Protein AF-A0A2E9Z4P4-F1 (afdb_monomer_lite)

Sequence (100 aa):
MVKGFRIIERRQPTSWDEAMKWADKMSDQRFAGFTDWRVPTVAEYRAIYNPKRTKLAYDSKRKFPVGYPEVFPGGGGYGFWSNEQVGDKNAKYVFFCGRI

Secondary structure (DSSP, 8-state):
----HHHHSSS--SSHHHHHHHHHHHHHTTGGG-S---PPPHHHHHHH--TTSEEE-TT--TTSEEE--TT--S---SEEEEEEESTTS-EEEEE-B---

pLDDT: mean 89.06, std 8.05, range [55.22, 97.25]

Foldseek 3Di:
DCDDCCNVVVDDDPDLVSQQVVQCVCLVVCPVVHNPGGFAAPVVVVVQFAQVQWAAAQVRDPVFTFGGRPPDPHRHDQKGWHPDADPDPGTDMDGRGHDD

Radius of gyration: 14.04 Å; chains: 1; bounding box: 35×25×35 Å

Structure (mmCIF, N/CA/C/O backbone):
data_AF-A0A2E9Z4P4-F1
#
_entry.id   AF-A0A2E9Z4P4-F1
#
loop_
_atom_site.group_PDB
_atom_site.id
_atom_site.type_symbol
_atom_site.label_atom_id
_atom_site.label_alt_id
_atom_site.label_comp_id
_atom_site.label_asym_id
_atom_site.label_entity_id
_atom_site.label_seq_id
_atom_site.pdbx_PDB_ins_code
_atom_site.Cartn_x
_atom_site.Cartn_y
_atom_site.Cartn_z
_atom_site.occupancy
_atom_site.B_iso_or_equiv
_atom_site.auth_seq_id
_atom_site.auth_comp_id
_atom_site.auth_asym_id
_atom_site.auth_atom_id
_atom_site.pdbx_PDB_model_num
ATOM 1 N N . MET A 1 1 ? -6.760 -6.020 -10.832 1.00 55.22 1 MET A N 1
ATOM 2 C CA . MET A 1 1 ? -7.342 -5.371 -9.635 1.00 55.22 1 MET A CA 1
ATOM 3 C C . MET A 1 1 ? -8.168 -4.172 -10.093 1.00 55.22 1 MET A C 1
ATOM 5 O O . MET A 1 1 ? -7.588 -3.163 -10.459 1.00 55.22 1 MET A O 1
ATOM 9 N N . VAL A 1 2 ? -9.499 -4.304 -10.167 1.00 58.88 2 VAL A N 1
ATOM 10 C CA . VAL A 1 2 ? -10.404 -3.245 -10.687 1.00 58.88 2 VAL A CA 1
ATOM 11 C C . VAL A 1 2 ? -10.951 -2.349 -9.558 1.00 58.88 2 VAL A C 1
ATOM 13 O O . VAL A 1 2 ? -11.456 -1.263 -9.808 1.00 58.88 2 VAL A O 1
ATOM 16 N N . LYS A 1 3 ? -10.784 -2.761 -8.293 1.00 65.69 3 LYS A N 1
ATOM 17 C CA . LYS A 1 3 ? -11.249 -2.047 -7.092 1.00 65.69 3 LYS A CA 1
ATOM 18 C C . LYS A 1 3 ? -10.087 -1.607 -6.187 1.00 65.69 3 LYS A C 1
ATOM 20 O O . LYS A 1 3 ? -9.979 -2.040 -5.050 1.00 65.69 3 LYS A O 1
ATOM 25 N N . GLY A 1 4 ? -9.165 -0.798 -6.707 1.00 70.81 4 GLY A N 1
ATOM 26 C CA . GLY A 1 4 ? -8.145 -0.128 -5.882 1.00 70.81 4 GLY A CA 1
ATOM 27 C C . GLY A 1 4 ? -8.595 1.279 -5.479 1.00 70.81 4 GLY A C 1
ATOM 28 O O . GLY A 1 4 ? -9.318 1.903 -6.253 1.00 70.81 4 GLY A O 1
ATOM 29 N N . PHE A 1 5 ? -8.132 1.807 -4.334 1.00 81.81 5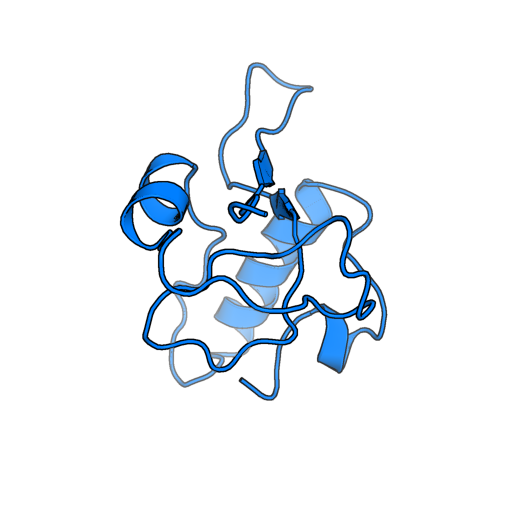 PHE A N 1
ATOM 30 C CA . PHE A 1 5 ? -8.471 3.161 -3.844 1.00 81.81 5 PHE A CA 1
ATOM 31 C C . PHE A 1 5 ? -8.400 4.210 -4.962 1.00 81.81 5 PHE A C 1
ATOM 33 O O . PHE A 1 5 ? -9.376 4.890 -5.242 1.00 81.81 5 PHE A O 1
ATOM 40 N N . ARG A 1 6 ? -7.273 4.283 -5.685 1.00 78.62 6 ARG A N 1
ATOM 41 C CA . ARG A 1 6 ? -7.079 5.262 -6.772 1.00 78.62 6 ARG A CA 1
ATOM 42 C C . ARG A 1 6 ? -8.039 5.094 -7.947 1.00 78.62 6 ARG A C 1
ATOM 44 O O . ARG A 1 6 ? -8.322 6.064 -8.639 1.00 78.62 6 ARG A O 1
ATOM 51 N N . ILE A 1 7 ? -8.500 3.873 -8.195 1.00 79.56 7 ILE A N 1
ATOM 52 C CA . ILE A 1 7 ? -9.416 3.566 -9.298 1.00 79.56 7 ILE A CA 1
ATOM 53 C C . ILE A 1 7 ? -10.847 3.941 -8.898 1.00 79.56 7 ILE A C 1
ATOM 55 O O . ILE A 1 7 ? -11.564 4.529 -9.704 1.00 79.56 7 ILE A O 1
ATOM 59 N N . ILE A 1 8 ? -11.235 3.636 -7.655 1.00 82.12 8 ILE A N 1
ATOM 60 C CA . ILE A 1 8 ? -12.578 3.899 -7.124 1.00 82.12 8 ILE A CA 1
ATOM 61 C C . ILE A 1 8 ? -12.746 5.376 -6.767 1.00 82.12 8 ILE A C 1
ATOM 63 O O . ILE A 1 8 ? -13.629 6.040 -7.294 1.00 82.12 8 ILE A O 1
ATOM 67 N N . GLU A 1 9 ? -11.875 5.900 -5.910 1.00 84.00 9 GLU A N 1
ATOM 68 C CA . GLU A 1 9 ? -11.974 7.252 -5.347 1.00 84.00 9 GLU A CA 1
ATOM 69 C C . GLU A 1 9 ? -11.363 8.316 -6.274 1.00 84.00 9 GLU A C 1
ATOM 71 O O . GLU A 1 9 ? -11.419 9.506 -5.978 1.00 84.00 9 GLU A O 1
ATOM 76 N N . ARG A 1 10 ? -10.738 7.905 -7.392 1.00 84.81 10 ARG A N 1
ATOM 77 C CA . ARG A 1 10 ? -10.097 8.787 -8.392 1.00 84.81 10 ARG A CA 1
ATOM 78 C C . ARG A 1 10 ? -9.055 9.758 -7.812 1.00 84.81 10 ARG A C 1
ATOM 80 O O . ARG A 1 10 ? -8.704 10.750 -8.443 1.00 84.81 10 ARG A O 1
ATOM 87 N N . ARG A 1 11 ? -8.506 9.448 -6.636 1.00 87.62 11 ARG A N 1
ATOM 88 C CA . ARG A 1 11 ? -7.470 10.222 -5.935 1.00 87.62 11 ARG A CA 1
ATOM 89 C C . ARG A 1 11 ? -6.576 9.307 -5.103 1.00 87.62 11 ARG A C 1
ATOM 91 O O . ARG A 1 11 ? -6.752 8.094 -5.097 1.00 87.62 11 ARG A O 1
ATOM 98 N N . GLN A 1 12 ? -5.602 9.875 -4.405 1.00 86.12 12 GLN A N 1
ATOM 99 C CA . GLN A 1 12 ? -4.765 9.151 -3.442 1.00 86.12 12 GLN A CA 1
ATOM 100 C C . GLN A 1 12 ? -5.252 9.440 -2.015 1.00 86.12 12 GLN A C 1
ATOM 102 O O . GLN A 1 12 ? -5.843 10.506 -1.808 1.00 86.12 12 GLN A O 1
ATOM 107 N N . PRO A 1 13 ? -5.034 8.528 -1.050 1.00 89.88 13 PRO A N 1
ATOM 108 C CA . PRO A 1 13 ? -5.301 8.847 0.343 1.00 89.88 13 PRO A CA 1
ATOM 109 C C . PRO A 1 13 ? -4.389 9.999 0.783 1.00 89.88 13 PRO A C 1
ATOM 111 O O . PRO A 1 13 ? -3.202 10.015 0.447 1.00 89.88 13 PRO A O 1
ATOM 114 N N . THR A 1 14 ? -4.946 10.971 1.495 1.00 91.19 14 THR A N 1
ATOM 115 C CA . THR A 1 14 ? -4.259 12.188 1.945 1.00 91.19 14 THR A CA 1
ATOM 116 C C . THR A 1 14 ? -3.604 12.016 3.313 1.00 91.19 14 THR A C 1
ATOM 118 O O . THR A 1 14 ? -2.714 12.790 3.657 1.00 91.19 14 THR A O 1
ATOM 121 N N . SER A 1 15 ? -3.991 10.986 4.073 1.00 93.06 15 SER A N 1
ATOM 122 C CA . SER A 1 15 ? -3.411 10.658 5.376 1.00 93.06 15 SER A CA 1
ATOM 123 C C . SER A 1 15 ? -3.213 9.153 5.574 1.00 93.06 15 SER A C 1
ATOM 125 O O . SER A 1 15 ? -3.772 8.322 4.852 1.00 93.06 15 SER A O 1
ATOM 127 N N . TRP A 1 16 ? -2.404 8.807 6.577 1.00 94.19 16 TRP A N 1
ATOM 128 C CA . TRP A 1 16 ? -2.210 7.424 7.012 1.00 94.19 16 TRP A CA 1
ATOM 129 C C . TRP A 1 16 ? -3.507 6.814 7.561 1.00 94.19 16 TRP A C 1
ATOM 131 O O . TRP A 1 16 ? -3.882 5.716 7.155 1.00 94.19 16 TRP A O 1
ATOM 141 N N . ASP A 1 17 ? -4.242 7.563 8.389 1.00 94.56 17 ASP A N 1
ATOM 142 C CA . ASP A 1 17 ? -5.533 7.124 8.934 1.00 94.56 17 ASP A CA 1
ATOM 143 C C . ASP A 1 17 ? -6.542 6.813 7.829 1.00 94.56 17 ASP A C 1
ATOM 145 O O . ASP A 1 17 ? -7.307 5.855 7.924 1.00 94.56 17 ASP A O 1
ATOM 149 N N . GLU A 1 18 ? -6.548 7.606 6.755 1.00 94.44 18 GLU A N 1
ATOM 150 C CA . GLU A 1 18 ? -7.413 7.348 5.608 1.00 94.44 18 GLU A CA 1
ATOM 151 C C . GLU A 1 18 ? -7.039 6.039 4.901 1.00 94.44 18 GLU A C 1
ATOM 153 O O . GLU A 1 18 ? -7.921 5.283 4.489 1.00 94.44 18 GLU A O 1
ATOM 158 N N . ALA A 1 19 ? -5.744 5.737 4.791 1.00 93.69 19 ALA A N 1
ATOM 159 C CA . ALA A 1 19 ? -5.290 4.473 4.228 1.00 93.69 19 ALA A CA 1
ATOM 160 C C . ALA A 1 19 ? -5.691 3.271 5.101 1.00 93.69 19 ALA A C 1
ATOM 162 O O . ALA A 1 19 ? -6.083 2.244 4.546 1.00 93.69 19 ALA A O 1
ATOM 163 N N . MET A 1 20 ? -5.644 3.395 6.435 1.00 95.44 20 MET A N 1
ATOM 164 C CA . MET A 1 20 ? -6.108 2.339 7.347 1.00 95.44 20 MET A CA 1
ATOM 165 C C . MET A 1 20 ? -7.622 2.133 7.236 1.00 95.44 20 MET A C 1
ATOM 167 O O . MET A 1 20 ? -8.065 1.024 6.949 1.00 95.44 20 MET A O 1
ATOM 171 N N . LYS A 1 21 ? -8.405 3.219 7.315 1.00 95.50 21 LYS A N 1
ATOM 172 C CA . LYS A 1 21 ? -9.873 3.182 7.174 1.00 95.50 21 LYS A CA 1
ATOM 173 C C . LYS A 1 21 ? -10.330 2.596 5.843 1.00 95.50 21 LYS A C 1
ATOM 175 O O . LYS A 1 21 ? -11.414 2.025 5.749 1.00 95.50 21 LYS A O 1
ATOM 180 N N . TRP A 1 22 ? -9.531 2.746 4.787 1.00 93.50 22 TRP A N 1
ATOM 181 C CA . TRP A 1 22 ? -9.832 2.103 3.515 1.00 93.50 22 TRP A CA 1
ATOM 182 C C . TRP A 1 22 ? -9.802 0.578 3.614 1.00 93.50 22 TRP A C 1
ATOM 184 O O . TRP A 1 22 ? -10.662 -0.080 3.031 1.00 93.50 22 TRP A O 1
ATOM 194 N N . ALA A 1 23 ? -8.824 0.015 4.325 1.00 94.12 23 ALA A N 1
ATOM 195 C CA . ALA A 1 23 ? -8.748 -1.425 4.524 1.00 94.12 23 ALA A CA 1
ATOM 196 C C . ALA A 1 23 ? -9.963 -1.929 5.318 1.00 94.12 23 ALA A C 1
ATOM 198 O O . ALA A 1 23 ? -10.613 -2.870 4.868 1.00 94.12 23 ALA A O 1
ATOM 199 N N . ASP A 1 24 ? -10.348 -1.216 6.380 1.00 95.62 24 ASP A N 1
ATOM 200 C CA . ASP A 1 24 ? -11.561 -1.508 7.156 1.00 95.62 24 ASP A CA 1
ATOM 201 C C . ASP A 1 24 ? -12.812 -1.493 6.262 1.00 95.62 24 ASP A C 1
ATOM 203 O O . ASP A 1 24 ? -13.576 -2.455 6.225 1.00 95.62 24 ASP A O 1
ATOM 207 N N . LYS A 1 25 ? -12.959 -0.464 5.414 1.00 93.62 25 LYS A N 1
ATOM 208 C CA . LYS A 1 25 ? -14.053 -0.375 4.430 1.00 93.62 25 LYS A CA 1
ATOM 209 C C . LYS A 1 25 ? -14.082 -1.578 3.478 1.00 93.62 25 LYS A C 1
ATOM 211 O O . LYS A 1 25 ? -15.163 -2.024 3.098 1.00 93.62 25 LYS A O 1
ATOM 216 N N . MET A 1 26 ? -12.928 -2.092 3.042 1.00 93.19 26 MET A N 1
ATOM 217 C CA . MET A 1 26 ? -12.872 -3.277 2.172 1.00 93.19 26 MET A CA 1
ATOM 218 C C . MET A 1 26 ? -13.263 -4.557 2.919 1.00 93.19 26 MET A C 1
ATOM 220 O O . MET A 1 26 ? -13.944 -5.404 2.335 1.00 93.19 26 MET A O 1
ATOM 224 N N . SER A 1 27 ? -12.874 -4.673 4.190 1.00 94.75 27 SER A N 1
ATOM 225 C CA . SER A 1 27 ? -13.273 -5.761 5.089 1.00 94.75 27 SER A CA 1
ATOM 226 C C . SER A 1 27 ? -14.782 -5.783 5.321 1.00 94.75 27 SER A C 1
ATOM 228 O O . SER A 1 27 ? -15.416 -6.818 5.105 1.00 94.75 27 SER A O 1
ATOM 230 N N . ASP A 1 28 ? -15.380 -4.633 5.638 1.00 95.88 28 ASP A N 1
ATOM 231 C CA . ASP A 1 28 ? -16.827 -4.491 5.845 1.00 95.88 28 ASP A CA 1
ATOM 232 C C . ASP A 1 28 ? -17.625 -4.854 4.587 1.00 95.88 28 ASP A C 1
ATOM 234 O O . ASP A 1 28 ? -18.678 -5.490 4.646 1.00 95.88 28 ASP A O 1
ATOM 238 N N . GLN A 1 29 ? -17.096 -4.496 3.415 1.00 93.94 29 GLN A N 1
ATOM 239 C CA . GLN A 1 29 ? -17.705 -4.808 2.122 1.00 93.94 29 GLN A CA 1
ATOM 240 C C . GLN A 1 29 ? -17.468 -6.249 1.656 1.00 93.94 29 GLN A C 1
ATOM 242 O O . GLN A 1 29 ? -17.919 -6.607 0.564 1.00 93.94 29 GLN A O 1
ATOM 247 N N . ARG A 1 30 ? -16.750 -7.070 2.435 1.00 94.06 30 ARG A N 1
ATOM 248 C CA . ARG A 1 30 ? -16.330 -8.426 2.051 1.00 94.06 30 ARG A CA 1
ATOM 249 C C . ARG A 1 30 ? -15.679 -8.448 0.670 1.00 94.06 30 ARG A C 1
ATOM 251 O O . ARG A 1 30 ? -16.004 -9.284 -0.181 1.00 94.06 30 ARG A O 1
ATOM 258 N N . PHE A 1 31 ? -14.818 -7.468 0.390 1.00 89.25 31 PHE A N 1
ATOM 259 C CA . PHE A 1 31 ? -14.243 -7.319 -0.939 1.00 89.25 31 PHE A CA 1
ATOM 260 C C . PHE A 1 31 ? -13.474 -8.589 -1.336 1.00 89.25 31 PHE A C 1
ATOM 262 O O . PHE A 1 31 ? -12.685 -9.127 -0.564 1.00 89.25 31 PHE A O 1
ATOM 269 N N . ALA A 1 32 ? -13.748 -9.091 -2.544 1.00 90.06 32 ALA A N 1
ATOM 270 C CA . ALA A 1 32 ? -13.249 -10.372 -3.051 1.00 90.06 32 ALA A CA 1
ATOM 271 C C . ALA A 1 32 ? -13.516 -11.587 -2.130 1.00 90.06 32 ALA A C 1
ATOM 273 O O . ALA A 1 32 ? -12.833 -12.597 -2.254 1.00 90.06 32 ALA A O 1
ATOM 274 N N . GLY A 1 33 ? -14.515 -11.505 -1.244 1.00 95.19 33 GLY A N 1
ATOM 275 C CA . GLY A 1 33 ? -14.884 -12.567 -0.305 1.00 95.19 33 GLY A CA 1
ATOM 276 C C . GLY A 1 33 ? -14.130 -12.548 1.029 1.00 95.19 33 GLY A C 1
ATOM 277 O O . GLY A 1 33 ? -14.390 -13.414 1.858 1.00 95.19 33 GLY A O 1
ATOM 278 N N . PHE A 1 34 ? -13.243 -11.575 1.259 1.00 95.19 34 PHE A N 1
ATOM 279 C CA . PHE A 1 34 ? -12.396 -11.492 2.455 1.00 95.19 34 PHE A CA 1
ATOM 280 C C . PHE A 1 34 ? -12.841 -10.376 3.408 1.00 95.19 34 PHE A C 1
ATOM 282 O O . PHE A 1 34 ? -13.314 -9.330 2.962 1.00 95.19 34 PHE A O 1
ATOM 289 N N . THR A 1 35 ? -12.662 -10.594 4.713 1.00 97.25 35 THR A N 1
ATOM 290 C CA . THR A 1 35 ? -13.036 -9.672 5.810 1.00 97.25 35 THR A CA 1
ATOM 291 C C . THR A 1 35 ? -11.840 -9.196 6.635 1.00 97.25 35 THR A C 1
ATOM 293 O O . THR A 1 35 ? -12.014 -8.567 7.670 1.00 97.25 35 THR A O 1
ATOM 296 N N . ASP A 1 36 ? -10.629 -9.544 6.221 1.00 96.75 36 ASP A N 1
ATOM 297 C CA . ASP A 1 36 ? -9.372 -9.329 6.939 1.00 96.75 36 ASP A CA 1
ATOM 298 C C . ASP A 1 36 ? -8.398 -8.464 6.124 1.00 96.75 36 ASP A C 1
ATOM 300 O O . ASP A 1 36 ? -7.173 -8.579 6.231 1.00 96.75 36 ASP A O 1
ATOM 304 N N . TRP A 1 37 ? -8.943 -7.566 5.297 1.00 95.75 37 TRP A N 1
ATOM 305 C CA . TRP A 1 37 ? -8.141 -6.593 4.573 1.00 95.75 37 TRP A CA 1
ATOM 306 C C . TRP A 1 37 ? -7.411 -5.683 5.551 1.00 95.75 37 TRP A C 1
ATOM 308 O O . TRP A 1 37 ? -7.989 -5.116 6.474 1.00 95.75 37 TRP A O 1
ATOM 318 N N . ARG A 1 38 ? -6.120 -5.499 5.289 1.00 96.50 38 ARG A N 1
ATOM 319 C CA . ARG A 1 38 ? -5.243 -4.604 6.040 1.00 96.50 38 ARG A CA 1
ATOM 320 C C . ARG A 1 38 ? -4.223 -3.964 5.118 1.00 96.50 38 ARG A C 1
ATOM 322 O O . ARG A 1 38 ? -3.922 -4.482 4.039 1.00 96.50 38 ARG A O 1
ATOM 329 N N . VAL A 1 39 ? -3.638 -2.866 5.575 1.00 95.62 39 VAL A N 1
ATOM 330 C CA . VAL A 1 39 ? -2.450 -2.312 4.931 1.00 95.62 39 VAL A CA 1
ATOM 331 C C . VAL A 1 39 ? -1.221 -3.162 5.311 1.00 95.62 39 VAL A C 1
ATOM 333 O O . VAL A 1 39 ? -1.073 -3.514 6.483 1.00 95.62 39 VAL A O 1
ATOM 336 N N . PRO A 1 40 ? -0.351 -3.534 4.352 1.00 96.62 40 PRO A N 1
ATOM 337 C CA . PRO A 1 40 ? 0.860 -4.304 4.634 1.00 96.62 40 PRO A CA 1
ATOM 338 C C . PRO A 1 40 ? 1.872 -3.593 5.542 1.00 96.62 40 PRO A C 1
ATOM 340 O O . PRO A 1 40 ? 1.933 -2.362 5.600 1.00 96.62 40 PRO A O 1
ATOM 343 N N . THR A 1 41 ? 2.721 -4.383 6.196 1.00 97.12 41 THR A N 1
ATOM 344 C CA . THR A 1 41 ? 3.917 -3.907 6.906 1.00 97.12 41 THR A CA 1
ATOM 345 C C . THR A 1 41 ? 5.035 -3.564 5.916 1.00 97.12 41 THR A C 1
ATOM 347 O O . THR A 1 41 ? 5.030 -3.976 4.751 1.00 97.12 41 THR A O 1
ATOM 350 N N . VAL A 1 42 ? 6.059 -2.842 6.374 1.00 96.44 42 VAL A N 1
ATOM 351 C CA . VAL A 1 42 ? 7.276 -2.565 5.599 1.00 96.44 42 VAL A CA 1
ATOM 352 C C . VAL A 1 42 ? 7.969 -3.864 5.185 1.00 96.44 42 VAL A C 1
ATOM 354 O O . VAL A 1 42 ? 8.445 -3.967 4.052 1.00 96.44 42 VAL A O 1
ATOM 357 N N . ALA A 1 43 ? 8.032 -4.854 6.078 1.00 96.19 43 ALA A N 1
ATOM 358 C CA . ALA A 1 43 ? 8.664 -6.141 5.796 1.00 96.19 43 ALA A CA 1
ATOM 359 C C . ALA A 1 43 ? 7.931 -6.906 4.682 1.00 96.19 43 ALA A C 1
ATOM 361 O O . ALA A 1 43 ? 8.569 -7.420 3.765 1.00 96.19 43 ALA A O 1
ATOM 362 N N . GLU A 1 44 ? 6.599 -6.910 4.704 1.00 96.69 44 GLU A N 1
ATOM 363 C CA . GLU A 1 44 ? 5.779 -7.570 3.682 1.00 96.69 44 GLU A CA 1
ATOM 364 C C . GLU A 1 44 ? 5.915 -6.904 2.315 1.00 96.69 44 GLU A C 1
ATOM 366 O O . GLU A 1 44 ? 6.097 -7.591 1.310 1.00 96.69 44 GLU A O 1
ATOM 371 N N . TYR A 1 45 ? 5.909 -5.568 2.268 1.00 95.44 45 TYR A N 1
ATOM 372 C CA . TYR A 1 45 ? 6.192 -4.845 1.029 1.00 95.44 45 TYR A CA 1
ATOM 373 C C . TYR A 1 45 ? 7.569 -5.203 0.464 1.00 95.44 45 TYR A C 1
ATOM 375 O O . TYR A 1 45 ? 7.709 -5.424 -0.739 1.00 95.44 45 TYR A O 1
ATOM 383 N N . ARG A 1 46 ? 8.596 -5.286 1.317 1.00 93.56 46 ARG A N 1
ATOM 384 C CA . ARG A 1 46 ? 9.951 -5.665 0.889 1.00 93.56 46 ARG A CA 1
ATOM 385 C C . ARG A 1 46 ? 10.022 -7.101 0.384 1.00 93.56 46 ARG A C 1
ATOM 387 O O . ARG A 1 46 ? 10.742 -7.342 -0.578 1.00 93.56 46 ARG A O 1
ATOM 394 N N . ALA A 1 47 ? 9.272 -8.022 0.985 1.00 94.81 47 ALA A N 1
ATOM 395 C CA . ALA A 1 47 ? 9.259 -9.426 0.584 1.00 94.81 47 ALA A CA 1
ATOM 396 C C . ALA A 1 47 ? 8.738 -9.632 -0.848 1.00 94.81 47 ALA A C 1
ATOM 398 O O . ALA A 1 47 ? 9.205 -10.526 -1.549 1.00 94.81 47 ALA A O 1
ATOM 399 N N . ILE A 1 48 ? 7.802 -8.792 -1.304 1.00 92.88 48 ILE A N 1
ATOM 400 C CA . ILE A 1 48 ? 7.233 -8.886 -2.658 1.00 92.88 48 ILE A CA 1
ATOM 401 C C . ILE A 1 48 ? 7.943 -7.989 -3.683 1.00 92.88 48 ILE A C 1
ATOM 403 O O . ILE A 1 48 ? 7.722 -8.128 -4.888 1.00 92.88 48 ILE A O 1
ATOM 407 N N . TYR A 1 49 ? 8.779 -7.050 -3.237 1.00 92.69 49 TYR A N 1
ATOM 408 C CA . TYR A 1 49 ? 9.478 -6.122 -4.120 1.00 92.69 49 TYR A CA 1
ATOM 409 C C . TYR A 1 49 ? 10.438 -6.857 -5.067 1.00 92.69 49 TYR A C 1
ATOM 411 O O . TYR A 1 49 ? 11.286 -7.637 -4.637 1.00 92.69 49 TYR A O 1
ATOM 419 N N . ASN A 1 50 ? 10.353 -6.565 -6.369 1.00 92.38 50 ASN A N 1
ATOM 420 C CA . ASN A 1 50 ? 11.231 -7.166 -7.372 1.00 92.38 50 ASN A CA 1
ATOM 421 C C . ASN A 1 50 ? 11.901 -6.094 -8.256 1.00 92.38 50 ASN A C 1
ATOM 423 O O . ASN A 1 50 ? 11.273 -5.591 -9.193 1.00 92.38 50 ASN A O 1
ATOM 427 N N . PRO A 1 51 ? 13.193 -5.777 -8.030 1.00 89.19 51 PRO A N 1
ATOM 428 C CA . PRO A 1 51 ? 13.912 -4.758 -8.798 1.00 89.19 51 PRO A CA 1
ATOM 429 C C . PRO A 1 51 ? 14.200 -5.172 -10.248 1.00 89.19 51 PRO A C 1
ATOM 431 O O . PRO A 1 51 ? 14.458 -4.315 -11.090 1.00 89.19 51 PRO A O 1
ATOM 434 N N . LYS A 1 52 ? 14.160 -6.471 -10.574 1.00 89.50 52 LYS A N 1
ATOM 435 C CA . LYS A 1 52 ? 14.387 -6.959 -11.945 1.00 89.50 52 LYS A CA 1
ATOM 436 C C . LYS A 1 52 ? 13.173 -6.729 -12.845 1.00 89.50 52 LYS A C 1
ATOM 438 O O . LYS A 1 52 ? 13.310 -6.697 -14.062 1.00 89.50 52 LYS A O 1
ATOM 443 N N . ARG A 1 53 ? 11.985 -6.534 -12.263 1.00 90.31 53 ARG A N 1
ATOM 444 C CA . ARG A 1 53 ? 10.741 -6.230 -12.988 1.00 90.31 53 ARG A CA 1
ATOM 445 C C . ARG A 1 53 ? 10.446 -4.738 -12.953 1.00 90.31 53 ARG A C 1
ATOM 447 O O . ARG A 1 53 ? 9.372 -4.308 -12.531 1.00 90.31 53 ARG A O 1
ATOM 454 N N . THR A 1 54 ? 11.431 -3.960 -13.382 1.00 90.56 54 THR A N 1
ATOM 455 C CA . THR A 1 54 ? 11.331 -2.507 -13.427 1.00 90.56 54 THR A CA 1
ATOM 456 C C . THR A 1 54 ? 10.442 -2.073 -14.603 1.00 90.56 54 THR A C 1
ATOM 458 O O . THR A 1 54 ? 10.723 -2.401 -15.753 1.00 90.56 54 THR A O 1
ATOM 461 N N . LYS A 1 55 ? 9.346 -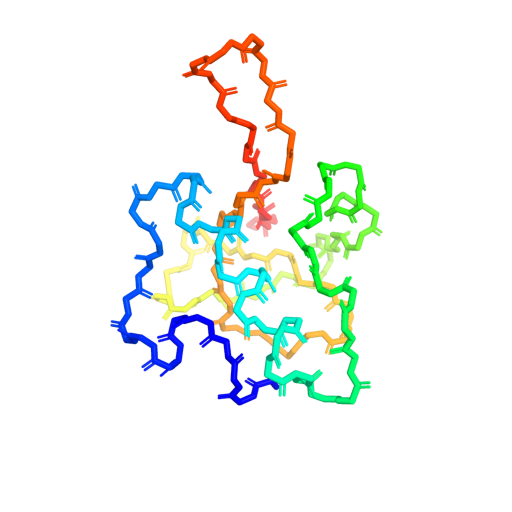1.359 -14.320 1.00 90.62 55 LYS A N 1
ATOM 462 C CA . LYS A 1 55 ? 8.404 -0.811 -15.316 1.00 90.62 55 LYS A CA 1
ATOM 463 C C . LYS A 1 55 ? 8.036 0.635 -14.983 1.00 90.62 55 LYS A C 1
ATOM 465 O O . LYS A 1 55 ? 8.314 1.118 -13.888 1.00 90.62 55 LYS A O 1
ATOM 470 N N . LEU A 1 56 ? 7.377 1.323 -15.912 1.00 90.44 56 LEU A N 1
ATOM 471 C CA . LEU A 1 56 ? 6.811 2.644 -15.642 1.00 90.44 56 LEU A CA 1
ATOM 472 C C . LEU A 1 56 ? 5.642 2.534 -14.658 1.00 90.44 56 LEU A C 1
ATOM 474 O O . LEU A 1 56 ? 4.834 1.602 -14.734 1.00 90.44 56 LEU A O 1
ATOM 478 N N . ALA A 1 57 ? 5.556 3.499 -13.749 1.00 89.06 57 ALA A N 1
ATOM 479 C CA . ALA A 1 57 ? 4.403 3.627 -12.873 1.00 89.06 57 ALA A CA 1
ATOM 480 C C . ALA A 1 57 ? 3.311 4.486 -13.509 1.00 89.06 57 ALA A C 1
ATOM 482 O O . ALA A 1 57 ? 3.386 4.846 -14.683 1.00 89.06 57 ALA A O 1
ATOM 483 N N . TYR A 1 58 ? 2.268 4.774 -12.733 1.00 86.62 58 TYR A N 1
ATOM 484 C CA . TYR A 1 58 ? 1.040 5.399 -13.222 1.00 86.62 58 TYR A CA 1
ATOM 485 C C . TYR A 1 58 ? 1.233 6.734 -13.972 1.00 86.62 58 TYR A C 1
ATOM 487 O O . TYR A 1 58 ? 0.387 7.071 -14.793 1.00 86.62 58 TYR A O 1
ATOM 495 N N . ASP A 1 59 ? 2.303 7.496 -13.706 1.00 88.75 59 ASP A N 1
ATOM 496 C CA . ASP A 1 59 ? 2.558 8.799 -14.347 1.00 88.75 59 ASP A CA 1
ATOM 497 C C . ASP A 1 59 ? 3.476 8.721 -15.585 1.00 88.75 59 ASP A C 1
ATOM 499 O O . ASP A 1 59 ? 3.792 9.741 -16.194 1.00 88.75 59 ASP A O 1
ATOM 503 N N . SER A 1 60 ? 3.893 7.510 -15.975 1.00 88.75 60 SER A N 1
ATOM 504 C CA . SER A 1 60 ? 4.757 7.235 -17.131 1.00 88.75 60 SER A CA 1
ATOM 505 C C . SER A 1 60 ? 6.133 7.926 -17.126 1.00 88.75 60 SER A C 1
ATOM 507 O O . SER A 1 60 ? 6.824 7.927 -18.149 1.00 88.75 60 SER A O 1
ATOM 509 N N . LYS A 1 61 ? 6.600 8.479 -15.997 1.00 88.50 61 LYS A N 1
ATOM 510 C CA . LYS A 1 61 ? 7.922 9.121 -15.932 1.00 88.50 61 LYS A CA 1
ATOM 511 C C . LYS A 1 61 ? 9.052 8.097 -15.937 1.00 88.50 61 LYS A C 1
ATOM 513 O O . LYS A 1 61 ? 9.221 7.323 -15.001 1.00 88.50 61 LYS A O 1
ATOM 518 N N . ARG A 1 62 ? 9.926 8.179 -16.946 1.00 86.38 62 ARG A N 1
ATOM 519 C CA . ARG A 1 62 ? 11.104 7.298 -17.090 1.00 86.38 62 ARG A CA 1
ATOM 520 C C . ARG A 1 62 ? 12.150 7.474 -15.983 1.00 86.38 62 ARG A C 1
ATOM 522 O O . ARG A 1 62 ? 12.861 6.528 -15.676 1.00 86.38 62 ARG A O 1
ATOM 529 N N . LYS A 1 63 ? 12.234 8.665 -15.375 1.00 85.56 63 LYS A N 1
ATOM 530 C CA . LYS A 1 63 ? 13.205 8.985 -14.308 1.00 85.56 63 LYS A CA 1
ATOM 531 C C . LYS A 1 63 ? 12.931 8.237 -12.997 1.00 85.56 63 LYS A C 1
ATOM 533 O O . LYS A 1 63 ? 13.833 8.080 -12.185 1.00 85.56 63 LYS A O 1
ATOM 538 N N . PHE A 1 64 ? 11.696 7.785 -12.802 1.00 84.69 64 PHE A N 1
ATOM 539 C CA . PHE A 1 64 ? 11.274 7.053 -11.619 1.00 84.69 64 PHE A CA 1
ATOM 540 C C . PHE A 1 64 ? 10.593 5.780 -12.094 1.00 84.69 64 PHE A C 1
ATOM 542 O O . PHE A 1 64 ? 9.387 5.788 -12.322 1.00 84.69 64 PHE A O 1
ATOM 549 N N . PRO A 1 65 ? 11.334 4.696 -12.341 1.00 88.12 65 PRO A N 1
ATOM 550 C CA . PRO A 1 65 ? 10.703 3.433 -12.652 1.00 88.12 65 PRO A CA 1
ATOM 551 C C . PRO A 1 65 ? 10.415 2.655 -11.351 1.00 88.12 65 PRO A C 1
ATOM 553 O O . PRO A 1 65 ? 10.965 2.961 -10.291 1.00 88.12 65 PRO A O 1
ATOM 556 N N . VAL A 1 66 ? 9.522 1.665 -11.409 1.00 90.31 66 VAL A N 1
ATOM 557 C CA . VAL A 1 66 ? 9.061 0.881 -10.250 1.00 90.31 66 VAL A CA 1
ATOM 558 C C . VAL A 1 66 ? 9.380 -0.588 -10.437 1.00 90.31 66 VAL A C 1
ATOM 560 O O . VAL A 1 66 ? 9.045 -1.163 -11.471 1.00 90.31 66 VAL A O 1
ATOM 563 N N . GLY A 1 67 ? 9.982 -1.209 -9.425 1.00 91.88 67 GLY A N 1
ATOM 564 C CA . GLY A 1 67 ? 10.111 -2.664 -9.368 1.00 91.88 67 GLY A CA 1
ATOM 565 C C . GLY A 1 67 ? 8.796 -3.311 -8.927 1.00 91.88 67 GLY A C 1
ATOM 566 O O . GLY A 1 67 ? 8.346 -3.096 -7.803 1.00 91.88 67 GLY A O 1
ATOM 567 N N . TYR A 1 68 ? 8.167 -4.093 -9.807 1.00 89.75 68 TYR A N 1
ATOM 568 C CA . TYR A 1 68 ? 6.854 -4.699 -9.555 1.00 89.75 68 TYR A CA 1
ATOM 569 C C . TYR A 1 68 ? 6.946 -6.165 -9.113 1.00 89.75 68 TYR A C 1
ATOM 571 O O . TYR A 1 68 ? 7.581 -6.959 -9.816 1.00 89.75 68 TYR A O 1
ATOM 579 N N . PRO A 1 69 ? 6.211 -6.580 -8.061 1.00 89.75 69 PRO A N 1
ATOM 580 C CA . PRO A 1 69 ? 6.031 -7.998 -7.756 1.00 89.75 69 PRO A CA 1
ATOM 581 C C . PRO A 1 69 ? 5.458 -8.746 -8.959 1.00 89.75 69 PRO A C 1
ATOM 583 O O . PRO A 1 69 ? 4.688 -8.175 -9.736 1.00 89.75 69 PRO A O 1
ATOM 586 N N . GLU A 1 70 ? 5.826 -10.018 -9.117 1.00 87.75 70 GLU A N 1
ATOM 587 C CA . GLU A 1 70 ? 5.546 -10.811 -10.324 1.00 87.75 70 GLU A CA 1
ATOM 588 C C . GLU A 1 70 ? 4.068 -10.803 -10.734 1.00 87.75 70 GLU A C 1
ATOM 590 O O . GLU A 1 70 ? 3.739 -10.517 -11.888 1.00 87.75 70 GLU A O 1
ATOM 595 N N . VAL A 1 71 ? 3.195 -10.988 -9.745 1.00 88.44 71 VAL A N 1
ATOM 596 C CA . VAL A 1 71 ? 1.736 -11.049 -9.887 1.00 88.44 71 VAL A CA 1
ATOM 597 C C . VAL A 1 71 ? 1.088 -9.738 -10.348 1.00 88.44 71 VAL A C 1
ATOM 599 O O . VAL A 1 71 ? -0.055 -9.749 -10.800 1.00 88.44 71 VAL A O 1
ATOM 602 N N . PHE A 1 72 ? 1.787 -8.598 -10.259 1.00 86.25 72 PHE A N 1
ATOM 603 C CA . PHE A 1 72 ? 1.242 -7.309 -10.684 1.00 86.25 72 PHE A CA 1
ATOM 604 C C . PHE A 1 72 ? 1.686 -6.940 -12.110 1.00 86.25 72 PHE A C 1
ATOM 606 O O . PHE A 1 72 ? 2.878 -7.020 -12.438 1.00 86.25 72 PHE A O 1
ATOM 613 N N . PRO A 1 73 ? 0.746 -6.485 -12.966 1.00 82.94 73 PRO A N 1
ATOM 614 C CA . PRO A 1 73 ? 1.031 -6.196 -14.370 1.00 82.94 73 PRO A CA 1
ATOM 615 C C . PRO A 1 73 ? 1.866 -4.919 -14.580 1.00 82.94 73 PRO A C 1
ATOM 617 O O . PRO A 1 73 ? 2.714 -4.902 -15.474 1.00 82.94 73 PRO A O 1
ATOM 620 N N . GLY A 1 74 ? 1.684 -3.878 -13.759 1.00 84.81 74 GLY A N 1
ATOM 621 C CA . GLY A 1 74 ? 2.346 -2.567 -13.881 1.00 84.81 74 GLY A CA 1
ATOM 622 C C . GL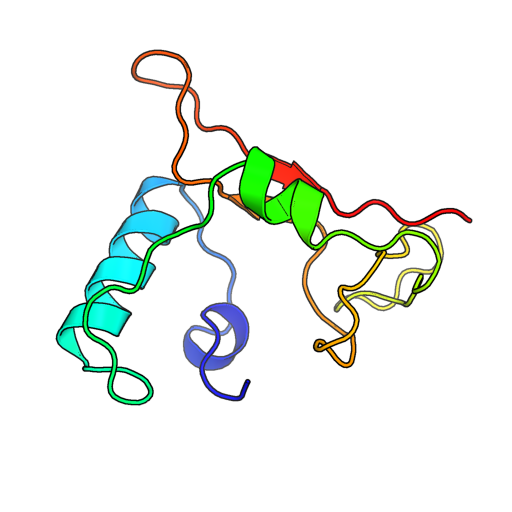Y A 1 74 ? 1.374 -1.401 -13.650 1.00 84.81 74 GLY A C 1
ATOM 623 O O . GLY A 1 74 ? 0.226 -1.632 -13.274 1.00 84.81 74 GLY A O 1
ATOM 624 N N . GLY A 1 75 ? 1.825 -0.153 -13.851 1.00 80.44 75 GLY A N 1
ATOM 625 C CA . GLY A 1 75 ? 0.964 1.045 -13.794 1.00 80.44 75 GLY A CA 1
ATOM 626 C C . GLY A 1 75 ? 0.489 1.452 -12.391 1.00 80.44 75 GLY A C 1
ATOM 627 O O . GLY A 1 75 ? -0.408 2.278 -12.249 1.00 80.44 75 GLY A O 1
ATOM 628 N N . GLY A 1 76 ? 1.074 0.864 -11.345 1.00 83.44 76 GLY A N 1
ATOM 629 C CA . GLY A 1 76 ? 0.797 1.189 -9.942 1.00 83.44 76 GLY A CA 1
ATOM 630 C C . GLY A 1 76 ? 1.475 2.476 -9.454 1.00 83.44 76 GLY A C 1
ATOM 631 O O . GLY A 1 76 ? 2.125 3.187 -10.217 1.00 83.44 76 GLY A O 1
ATOM 632 N N . GLY A 1 77 ? 1.326 2.772 -8.161 1.00 84.81 77 GLY A N 1
ATOM 633 C CA . GLY A 1 77 ? 2.045 3.856 -7.484 1.00 84.81 77 GLY A CA 1
ATOM 634 C C . GLY A 1 77 ? 3.516 3.529 -7.195 1.00 84.81 77 GLY A C 1
ATOM 635 O O . GLY A 1 77 ? 3.941 2.385 -7.328 1.00 84.81 77 GLY A O 1
ATOM 636 N N . TYR A 1 78 ? 4.267 4.552 -6.781 1.00 87.56 78 TYR A N 1
ATOM 637 C CA . TYR A 1 78 ? 5.654 4.438 -6.310 1.00 87.56 78 TYR A CA 1
ATOM 638 C C . TYR A 1 78 ? 5.744 4.161 -4.815 1.00 87.56 78 TYR A C 1
ATOM 640 O O . TYR A 1 78 ? 6.592 3.390 -4.378 1.00 87.56 78 TYR A O 1
ATOM 648 N N . GLY A 1 79 ? 4.908 4.869 -4.053 1.00 89.69 79 GLY A N 1
ATOM 649 C CA . GLY A 1 79 ? 4.936 4.940 -2.602 1.00 89.69 79 GLY A CA 1
ATOM 650 C C . GLY A 1 79 ? 3.654 4.387 -2.004 1.00 89.69 79 GLY A C 1
ATOM 651 O O . GLY A 1 79 ? 2.563 4.617 -2.535 1.00 89.69 79 GLY A O 1
ATOM 652 N N . PHE A 1 80 ? 3.809 3.672 -0.900 1.00 91.50 80 PHE A N 1
ATOM 653 C CA . PHE A 1 80 ? 2.738 2.968 -0.217 1.00 91.50 80 PHE A CA 1
ATOM 654 C C . PHE A 1 80 ? 2.825 3.242 1.281 1.00 91.50 80 PHE A C 1
ATOM 656 O O . PHE A 1 80 ? 3.901 3.128 1.872 1.00 91.50 80 PHE A O 1
ATOM 663 N N . TRP A 1 81 ? 1.694 3.583 1.898 1.00 94.56 81 TRP A N 1
ATOM 664 C CA . TRP A 1 81 ? 1.579 3.569 3.353 1.00 94.56 81 TRP A CA 1
ATOM 665 C C . TRP A 1 81 ? 1.772 2.144 3.866 1.00 94.56 81 TRP A C 1
ATOM 667 O O . TRP A 1 81 ? 1.288 1.196 3.242 1.00 94.56 81 TRP A O 1
ATOM 677 N N . SER A 1 82 ? 2.462 2.004 4.994 1.00 95.94 82 SER A N 1
ATOM 6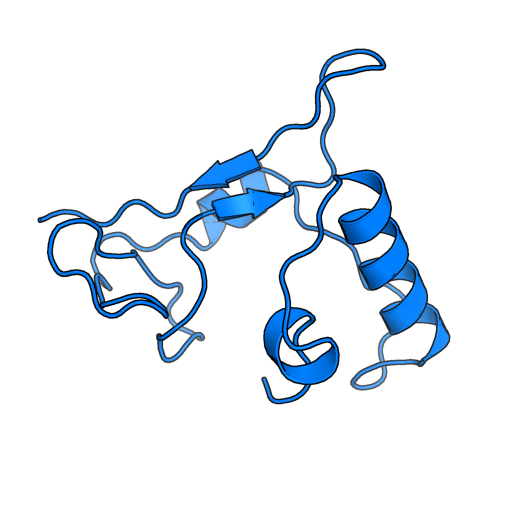78 C CA . SER A 1 82 ? 2.463 0.767 5.777 1.00 95.94 82 SER A CA 1
ATOM 679 C C . SER A 1 82 ? 1.554 0.916 6.989 1.00 95.94 82 SER A C 1
ATOM 681 O O . SER A 1 82 ? 1.281 2.038 7.403 1.00 95.94 82 SER A O 1
ATOM 683 N N . ASN A 1 83 ? 1.111 -0.184 7.587 1.00 96.31 83 ASN A N 1
ATOM 684 C CA . ASN A 1 83 ? 0.379 -0.144 8.859 1.00 96.31 83 ASN A CA 1
ATOM 685 C C . ASN A 1 83 ? 1.274 0.162 10.080 1.00 96.31 83 ASN A C 1
ATOM 687 O O . ASN A 1 83 ? 0.796 0.137 11.211 1.00 96.31 83 ASN A O 1
ATOM 691 N N . GLU A 1 84 ? 2.563 0.438 9.876 1.00 96.06 84 GLU A N 1
ATOM 692 C CA . GLU A 1 84 ? 3.508 0.723 10.951 1.00 96.06 84 GLU A CA 1
ATOM 693 C C . GLU A 1 84 ? 3.618 2.224 11.246 1.00 96.06 84 GLU A C 1
ATOM 695 O O . GLU A 1 84 ? 3.619 3.065 10.342 1.00 96.06 84 GLU A O 1
ATOM 700 N N . GLN A 1 85 ? 3.818 2.543 12.525 1.00 93.94 85 GLN A N 1
ATOM 701 C CA . GLN A 1 85 ? 4.070 3.892 13.031 1.00 93.94 85 GLN A CA 1
ATOM 702 C C . GLN A 1 85 ? 5.347 3.932 13.889 1.00 93.94 85 GLN A C 1
ATOM 704 O O . GLN A 1 85 ? 5.858 2.899 14.325 1.00 93.94 85 GLN A O 1
ATOM 709 N N . VAL A 1 86 ? 5.892 5.131 14.096 1.00 90.25 86 VAL A N 1
ATOM 710 C CA . VAL A 1 86 ? 7.021 5.439 14.981 1.00 90.25 86 VAL A CA 1
ATOM 711 C C . VAL A 1 86 ? 6.579 6.540 15.945 1.00 90.25 86 VAL A C 1
ATOM 713 O O . VAL A 1 86 ? 6.540 7.725 15.597 1.00 90.25 86 VAL A O 1
ATOM 716 N N . GLY A 1 87 ? 6.226 6.135 17.165 1.00 88.19 87 GLY A N 1
ATOM 717 C CA . GLY A 1 87 ? 5.493 6.997 18.095 1.00 88.19 87 GLY A CA 1
ATOM 718 C C . GLY A 1 87 ? 4.118 7.390 17.542 1.00 88.19 87 GLY A C 1
ATOM 719 O O . GLY A 1 87 ? 3.631 6.794 16.584 1.00 88.19 87 GLY A O 1
ATOM 720 N N . ASP A 1 88 ? 3.521 8.431 18.114 1.00 85.75 88 ASP A N 1
ATOM 721 C CA . ASP A 1 88 ? 2.095 8.732 17.895 1.00 85.75 88 ASP A CA 1
ATOM 722 C C . ASP A 1 88 ? 1.815 9.634 16.682 1.00 85.75 88 ASP A C 1
ATOM 724 O O . ASP A 1 88 ? 0.667 9.962 16.395 1.00 85.75 88 ASP A O 1
ATOM 728 N N . LYS A 1 89 ? 2.862 10.126 16.004 1.00 88.31 89 LYS A N 1
ATOM 729 C CA . LYS A 1 89 ? 2.734 11.158 14.955 1.00 88.31 89 LYS A CA 1
ATOM 730 C C . LYS A 1 89 ? 3.538 10.883 13.688 1.00 88.31 89 LYS A C 1
ATOM 732 O O . LYS A 1 89 ? 3.616 11.753 12.824 1.00 88.31 89 LYS A O 1
ATOM 737 N N . ASN A 1 90 ? 4.141 9.702 13.557 1.00 92.56 90 ASN A N 1
ATOM 738 C CA . ASN A 1 90 ? 4.930 9.361 12.376 1.00 92.56 90 ASN A CA 1
ATOM 739 C C . ASN A 1 90 ? 4.503 8.005 11.833 1.00 92.56 90 ASN A C 1
ATOM 741 O O . ASN A 1 90 ? 4.699 6.984 12.481 1.00 92.56 90 ASN A O 1
ATOM 745 N N . ALA A 1 91 ? 3.979 7.980 10.615 1.00 94.25 91 ALA A N 1
ATOM 746 C CA . ALA A 1 91 ? 3.699 6.744 9.902 1.00 94.25 91 ALA A CA 1
ATOM 747 C C . ALA A 1 91 ? 4.882 6.338 9.019 1.00 94.25 91 ALA A C 1
ATOM 749 O O . ALA A 1 91 ? 5.561 7.187 8.435 1.00 94.25 91 ALA A O 1
ATOM 750 N N . LYS A 1 92 ? 5.109 5.032 8.870 1.00 94.44 92 LYS A N 1
ATOM 751 C CA . LYS A 1 92 ? 6.091 4.510 7.915 1.00 94.44 92 LYS A CA 1
ATOM 752 C C . LYS A 1 92 ? 5.454 4.325 6.538 1.00 94.44 92 LYS A C 1
ATOM 754 O O . LYS A 1 92 ? 4.311 3.880 6.402 1.00 94.44 92 LYS A O 1
ATOM 759 N N . TYR A 1 93 ? 6.237 4.599 5.503 1.00 92.69 93 TYR A N 1
ATOM 760 C CA . TYR A 1 93 ? 5.892 4.343 4.108 1.00 92.69 93 TYR A CA 1
ATOM 761 C C . TYR A 1 93 ? 7.040 3.614 3.403 1.00 92.69 93 TYR A C 1
ATOM 763 O O . TYR A 1 93 ? 8.184 3.621 3.862 1.00 92.69 93 TYR A O 1
ATOM 771 N N . VAL A 1 94 ? 6.739 2.983 2.269 1.00 93.31 94 VAL A N 1
ATOM 772 C CA . VAL A 1 94 ? 7.712 2.262 1.440 1.00 93.31 94 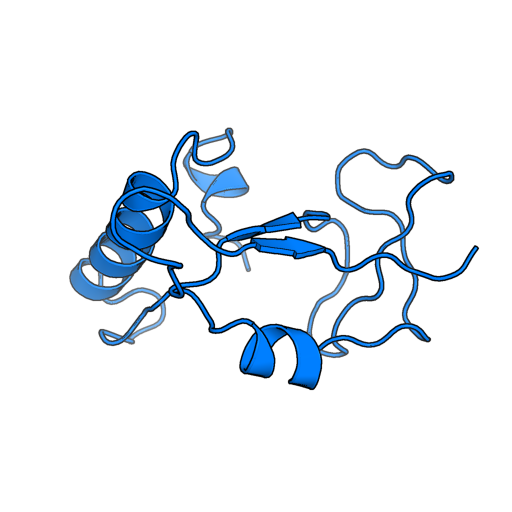VAL A CA 1
ATOM 773 C C . VAL A 1 94 ? 7.633 2.757 0.008 1.00 93.31 94 VAL A C 1
ATOM 775 O O . VAL A 1 94 ? 6.540 2.929 -0.525 1.00 93.31 94 VAL A O 1
ATOM 778 N N . PHE A 1 95 ? 8.792 2.935 -0.626 1.00 91.00 95 PHE A N 1
ATOM 779 C CA . PHE A 1 95 ? 8.894 3.186 -2.058 1.00 91.00 95 PHE A CA 1
ATOM 780 C C . PHE A 1 95 ? 9.460 1.974 -2.794 1.00 91.00 95 PHE A C 1
ATOM 782 O O . PHE A 1 95 ? 10.486 1.418 -2.401 1.00 91.00 95 PHE A O 1
ATOM 789 N N . PHE A 1 96 ? 8.827 1.600 -3.902 1.00 90.19 96 PHE A N 1
ATOM 790 C CA . PHE A 1 96 ? 9.356 0.614 -4.843 1.00 90.19 96 PHE A CA 1
ATOM 791 C C . PHE A 1 96 ? 10.171 1.327 -5.923 1.00 90.19 96 PHE A C 1
ATOM 793 O O . PHE A 1 96 ? 9.744 1.432 -7.068 1.00 90.19 96 PHE A O 1
ATOM 800 N N . CYS A 1 97 ? 11.340 1.853 -5.560 1.00 83.38 97 CYS A N 1
ATOM 801 C CA . CYS A 1 97 ? 12.237 2.502 -6.518 1.00 83.38 97 CYS A CA 1
ATOM 802 C C . CYS A 1 97 ? 12.971 1.453 -7.362 1.00 83.38 97 CYS A C 1
ATOM 804 O O . CYS A 1 97 ? 13.850 0.761 -6.847 1.00 83.38 97 CYS A O 1
ATOM 806 N N . GLY A 1 98 ? 12.625 1.349 -8.647 1.00 75.69 98 GLY A N 1
ATOM 807 C CA . GLY A 1 98 ? 13.327 0.502 -9.614 1.00 75.69 98 GLY A CA 1
ATOM 808 C C . GLY A 1 98 ? 14.750 0.993 -9.906 1.00 75.69 98 GLY A C 1
ATOM 809 O O . GLY A 1 98 ? 15.117 2.120 -9.568 1.00 75.69 98 GLY A O 1
ATOM 810 N N . ARG A 1 99 ? 15.56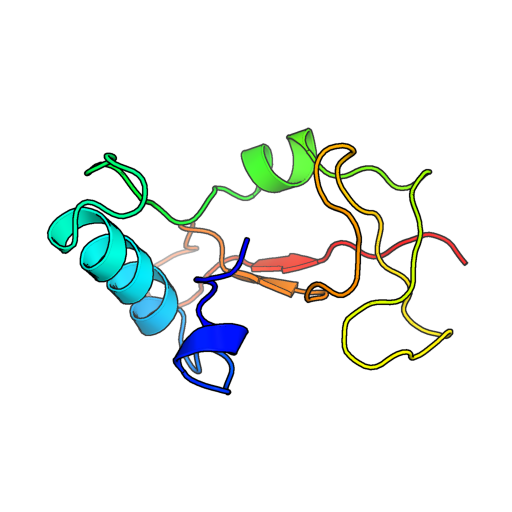1 0.142 -10.544 1.00 69.81 99 ARG A N 1
ATOM 811 C CA . ARG A 1 99 ? 16.881 0.543 -11.063 1.00 69.81 99 ARG A CA 1
ATOM 812 C C . ARG A 1 99 ? 16.720 1.142 -12.460 1.00 69.81 99 ARG A C 1
ATOM 814 O O . ARG A 1 99 ? 15.949 0.608 -13.251 1.00 69.81 99 ARG A O 1
ATOM 821 N N . ILE A 1 100 ? 17.417 2.247 -12.720 1.00 60.88 100 ILE A N 1
ATOM 822 C CA . ILE A 1 100 ? 17.517 2.871 -14.051 1.00 60.88 100 ILE A CA 1
ATOM 823 C C . ILE A 1 100 ? 18.438 2.026 -14.928 1.00 60.88 100 ILE A C 1
ATOM 825 O O . ILE A 1 100 ? 19.454 1.538 -14.380 1.00 60.88 100 ILE A O 1
#